Protein AF-A0A349VIV3-F1 (afdb_monomer_lite)

Sequence (109 aa):
GWAPQRFEPFEGGFLSMQKTPHLAHNGCENCHGPAAAHAAVERGDVRASLTERDRLREELAMSIDTPESKQKVISNCLECHDLDNSPEFDFEDYWPSVDHTEEVTDKNE

Secondary structure (DSSP, 8-state):
-EETTTTEE--S----TTT-GGGTT--THHHH---HHHHHHHTTSS---HHHHHHHHHHH----SSHHHHHHHHHHHHTT-STTT-TT--HHHHHHHH-----------

Foldseek 3Di:
DADPVPRDADPDADDDCVPCVVRVVRDLCLQQNDLPVLVCCVVVVDDDDPVVNVVSVVSRDQDPPDVVSVVSSVVSVCVQCDCVRPVPDDCVVCVVVVDPPPPPPPPPD

Radius of gyration: 16.34 Å; chains: 1; bounding box: 40×40×36 Å

pLDDT: mean 78.3, std 17.03, range [33.5, 97.0]

Structure (mmCIF, N/CA/C/O backbone):
data_AF-A0A349VIV3-F1
#
_entry.id   AF-A0A349VIV3-F1
#
loop_
_atom_site.group_PDB
_atom_site.id
_atom_site.type_symbol
_atom_site.label_atom_id
_atom_site.label_alt_id
_atom_site.label_comp_id
_atom_site.label_asym_id
_atom_site.label_entity_id
_atom_site.label_seq_id
_atom_site.pdbx_PDB_ins_code
_atom_site.Cartn_x
_atom_site.Cartn_y
_atom_site.Cartn_z
_atom_site.occupancy
_atom_site.B_iso_or_equiv
_atom_site.auth_seq_id
_atom_site.auth_comp_id
_atom_site.auth_asym_id
_atom_site.auth_atom_id
_atom_site.pdbx_PDB_model_num
ATOM 1 N N . GLY A 1 1 ? 3.498 -10.503 -15.573 1.00 52.00 1 GLY A N 1
ATOM 2 C CA . GLY A 1 1 ? 4.118 -11.656 -14.878 1.00 52.00 1 GLY A CA 1
ATOM 3 C C . GLY A 1 1 ? 4.093 -12.894 -15.753 1.00 52.00 1 GLY A C 1
ATOM 4 O O . GLY A 1 1 ? 3.310 -12.915 -16.690 1.00 52.00 1 GLY A O 1
ATOM 5 N N . TRP A 1 2 ? 4.910 -13.912 -15.491 1.00 44.16 2 TRP A N 1
ATOM 6 C CA . TRP A 1 2 ? 5.003 -15.105 -16.347 1.00 44.16 2 TRP A CA 1
ATOM 7 C C . TRP A 1 2 ? 4.414 -16.351 -15.672 1.00 44.16 2 TRP A C 1
ATOM 9 O O . TRP A 1 2 ? 4.728 -16.652 -14.523 1.00 44.16 2 TRP A O 1
ATOM 19 N N . ALA A 1 3 ? 3.572 -17.104 -16.387 1.00 52.41 3 ALA A N 1
ATOM 20 C CA . ALA A 1 3 ? 3.130 -18.435 -15.967 1.00 52.41 3 ALA A CA 1
ATOM 21 C C . ALA A 1 3 ? 3.961 -19.522 -16.677 1.00 52.41 3 ALA A C 1
ATOM 23 O O . ALA A 1 3 ? 3.648 -19.855 -17.824 1.00 52.41 3 ALA A O 1
ATOM 24 N N . PRO A 1 4 ? 4.940 -20.170 -16.012 1.00 51.00 4 PRO A N 1
ATOM 25 C CA . PRO A 1 4 ? 5.834 -21.136 -16.658 1.00 51.00 4 PRO A CA 1
ATOM 26 C C . PRO A 1 4 ? 5.127 -22.304 -17.337 1.00 51.00 4 PRO A C 1
ATOM 28 O O . PRO A 1 4 ? 5.577 -22.832 -18.346 1.00 51.00 4 PRO A O 1
ATOM 31 N N . GLN A 1 5 ? 3.999 -22.719 -16.766 1.00 57.41 5 GLN A N 1
ATOM 32 C CA . GLN A 1 5 ? 3.226 -23.855 -17.259 1.00 57.41 5 GLN A CA 1
ATOM 33 C C . GLN A 1 5 ? 2.323 -23.493 -18.444 1.00 57.41 5 GLN A C 1
ATOM 35 O O . GLN A 1 5 ? 1.799 -24.388 -19.099 1.00 57.41 5 GLN A O 1
ATOM 40 N N . ARG A 1 6 ? 2.108 -22.195 -18.693 1.00 55.47 6 ARG A N 1
ATOM 41 C CA . ARG A 1 6 ? 1.178 -21.689 -19.711 1.00 55.47 6 ARG A CA 1
ATOM 42 C C . ARG A 1 6 ? 1.851 -20.836 -20.787 1.00 55.47 6 ARG A C 1
ATOM 44 O O . ARG A 1 6 ? 1.220 -20.596 -21.801 1.00 55.47 6 ARG A O 1
ATOM 51 N N . PHE A 1 7 ? 3.120 -20.451 -20.607 1.00 54.12 7 PHE A N 1
ATOM 52 C CA . PHE A 1 7 ? 3.895 -19.637 -21.557 1.00 54.12 7 PHE A CA 1
ATOM 53 C C . PHE A 1 7 ? 3.210 -18.311 -21.943 1.00 54.12 7 PHE A C 1
ATOM 55 O O . PHE A 1 7 ? 3.369 -17.829 -23.060 1.00 54.12 7 PHE A O 1
ATOM 62 N N . GLU A 1 8 ? 2.474 -17.701 -21.012 1.00 50.09 8 GLU A N 1
ATOM 63 C CA . GLU A 1 8 ? 1.735 -16.456 -21.245 1.00 50.09 8 GLU A CA 1
ATOM 64 C C . GLU A 1 8 ? 2.225 -15.346 -20.296 1.00 50.09 8 GLU A C 1
ATOM 66 O O . GLU A 1 8 ? 2.364 -15.601 -19.090 1.00 50.09 8 GLU A O 1
ATOM 71 N N . PRO A 1 9 ? 2.488 -14.125 -20.808 1.00 52.31 9 PRO A N 1
ATOM 72 C CA . PRO A 1 9 ? 2.625 -12.935 -19.983 1.00 52.31 9 PRO A CA 1
ATOM 73 C C . PRO A 1 9 ? 1.245 -12.480 -19.482 1.00 52.31 9 PRO A C 1
ATOM 75 O O . PRO A 1 9 ? 0.305 -12.341 -20.258 1.00 52.31 9 PRO A O 1
ATOM 78 N N . PHE A 1 10 ? 1.109 -12.228 -18.182 1.00 53.81 10 PHE A N 1
ATOM 79 C CA . PHE A 1 10 ? -0.083 -11.613 -17.602 1.00 53.81 10 PHE A CA 1
ATOM 80 C C . PHE A 1 10 ? -0.160 -10.140 -18.017 1.00 53.81 10 PHE A C 1
ATOM 82 O O . PHE A 1 10 ? 0.726 -9.365 -17.659 1.00 53.81 10 PHE A O 1
ATOM 89 N N . GLU A 1 11 ? -1.231 -9.767 -18.719 1.00 54.34 11 GLU A N 1
ATOM 90 C CA . GLU A 1 11 ? -1.519 -8.388 -19.149 1.00 54.34 11 GLU A CA 1
ATOM 91 C C . GLU A 1 11 ? -2.061 -7.489 -18.009 1.00 54.34 11 GLU A C 1
ATOM 93 O O . GLU A 1 11 ? -2.271 -6.299 -18.219 1.00 54.34 11 GLU A O 1
ATOM 98 N N . GLY A 1 12 ? -2.285 -8.021 -16.795 1.00 61.50 12 GLY A N 1
ATOM 99 C CA . GLY A 1 12 ? -2.793 -7.258 -15.642 1.00 61.50 12 GLY A CA 1
ATOM 100 C C . GLY A 1 12 ? -2.877 -8.053 -14.326 1.00 61.50 12 GLY A C 1
ATOM 101 O O . GLY A 1 12 ? -2.515 -9.230 -14.278 1.00 61.50 12 GLY A O 1
ATOM 102 N N . GLY A 1 13 ? -3.337 -7.398 -13.250 1.00 63.25 13 GLY A N 1
ATOM 103 C CA . GLY A 1 13 ? -3.468 -7.962 -11.894 1.00 63.25 13 GLY A CA 1
ATOM 104 C C . GLY A 1 13 ? -4.804 -8.669 -11.607 1.00 63.25 13 GLY A C 1
ATOM 105 O O . GLY A 1 13 ? -5.656 -8.813 -12.485 1.00 63.25 13 GLY A O 1
ATOM 106 N N . PHE A 1 14 ? -5.002 -9.130 -10.365 1.00 66.88 14 PHE A N 1
ATOM 107 C CA . PHE A 1 14 ? -6.275 -9.724 -9.940 1.00 66.88 14 PHE A CA 1
ATOM 108 C C . PHE A 1 14 ? -7.371 -8.656 -9.856 1.00 66.88 14 PHE A C 1
ATOM 110 O O . PHE A 1 14 ? -7.257 -7.696 -9.105 1.00 66.88 14 PHE A O 1
ATOM 117 N N . LEU A 1 15 ? -8.452 -8.846 -10.610 1.00 58.72 15 LEU A N 1
ATOM 118 C CA . LEU A 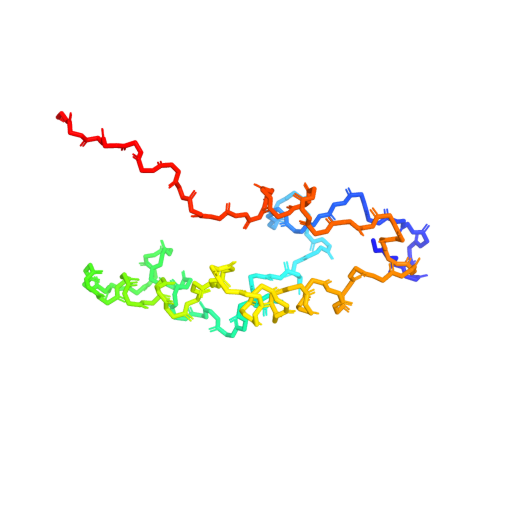1 15 ? -9.619 -7.964 -10.604 1.00 58.72 15 LEU A CA 1
ATOM 119 C C . LEU A 1 15 ? -10.773 -8.560 -9.795 1.00 58.72 15 LEU A C 1
ATOM 121 O O . LEU A 1 15 ? -11.405 -7.885 -8.991 1.00 58.72 15 LEU A O 1
ATOM 125 N N . SER A 1 16 ? -11.102 -9.827 -10.053 1.00 63.00 16 SER A N 1
ATOM 126 C CA . SER A 1 16 ? -12.105 -10.577 -9.296 1.00 63.00 16 SER A CA 1
ATOM 127 C C . SER A 1 16 ? -12.005 -12.068 -9.600 1.00 63.00 16 SER A C 1
ATOM 129 O O . SER A 1 16 ? -11.443 -12.475 -10.621 1.00 63.00 16 SER A O 1
ATOM 131 N N . MET A 1 17 ? -12.652 -12.894 -8.774 1.00 65.81 17 MET A N 1
ATOM 132 C CA . MET A 1 17 ? -12.783 -14.331 -9.043 1.00 65.81 17 MET A CA 1
ATOM 133 C C . MET A 1 17 ? -13.510 -14.637 -10.362 1.00 65.81 17 MET A C 1
ATOM 135 O O . MET A 1 17 ? -13.285 -15.699 -10.933 1.00 65.81 17 MET A O 1
ATOM 139 N N . GLN A 1 18 ? -14.361 -13.734 -10.870 1.00 64.38 18 GLN A N 1
ATOM 140 C CA . GLN A 1 18 ? -15.017 -13.927 -12.170 1.00 64.38 18 GLN A CA 1
ATOM 141 C C . GLN A 1 18 ? -14.133 -13.516 -13.352 1.00 64.38 18 GLN A C 1
ATOM 143 O O . GLN A 1 18 ? -14.195 -14.155 -14.397 1.00 64.38 18 GLN A O 1
ATOM 148 N N . LYS A 1 19 ? -13.339 -12.446 -13.214 1.00 60.81 19 LYS A N 1
ATOM 149 C CA . LYS A 1 19 ? -12.564 -11.873 -14.328 1.00 60.81 19 LYS A CA 1
ATOM 150 C C . LYS A 1 19 ? -11.171 -12.482 -14.460 1.00 60.81 19 LYS A C 1
ATOM 152 O O . LYS A 1 19 ? -10.709 -12.725 -15.568 1.00 60.81 19 LYS A O 1
ATOM 157 N N . THR A 1 20 ? -10.512 -12.758 -13.341 1.00 64.75 20 THR A N 1
ATOM 158 C CA . THR A 1 20 ? -9.116 -13.215 -13.298 1.00 64.75 20 THR A CA 1
ATOM 159 C C . THR A 1 20 ? -8.954 -14.383 -12.315 1.00 64.75 20 THR A C 1
ATOM 161 O O . THR A 1 20 ? -8.148 -14.296 -11.388 1.00 64.75 20 THR A O 1
ATOM 164 N N . PRO A 1 21 ? -9.693 -15.502 -12.480 1.00 71.62 21 PRO A N 1
ATOM 165 C CA . PRO A 1 21 ? -9.671 -16.622 -11.528 1.00 71.62 21 PRO A CA 1
ATOM 166 C C . PRO A 1 21 ? -8.286 -17.266 -11.384 1.00 71.62 21 PRO A C 1
ATOM 168 O O . PRO A 1 21 ? -7.959 -17.838 -10.352 1.00 71.62 21 PRO A O 1
ATOM 171 N N . HIS A 1 22 ? -7.443 -17.165 -12.412 1.00 67.00 22 HIS A N 1
ATOM 172 C CA . HIS A 1 22 ? -6.077 -17.680 -12.380 1.00 67.00 22 HIS A CA 1
ATOM 173 C C . HIS A 1 22 ? -5.119 -16.828 -11.533 1.00 67.00 22 HIS A C 1
ATOM 175 O O . HIS A 1 22 ? -4.040 -17.310 -11.202 1.00 67.00 22 HIS A O 1
ATOM 181 N N . LEU A 1 23 ? -5.519 -15.603 -11.178 1.00 68.50 23 LEU A N 1
ATOM 182 C CA . LEU A 1 23 ? -4.816 -14.708 -10.259 1.00 68.50 23 LEU A CA 1
ATOM 183 C C . LEU A 1 23 ? -5.491 -14.688 -8.881 1.00 68.50 23 LEU A C 1
ATOM 185 O O . LEU A 1 23 ? -5.228 -13.788 -8.103 1.00 68.50 23 LEU A O 1
ATOM 189 N N . ALA A 1 24 ? -6.352 -15.662 -8.559 1.00 64.62 24 ALA A N 1
ATOM 190 C CA . ALA A 1 24 ? -7.065 -15.736 -7.276 1.00 64.62 24 ALA A CA 1
ATOM 191 C C . ALA A 1 24 ? -6.155 -15.724 -6.037 1.00 64.62 24 ALA A C 1
ATOM 193 O O . ALA A 1 24 ? -6.619 -15.427 -4.944 1.00 64.62 24 ALA A O 1
ATOM 194 N N . HIS A 1 25 ? -4.877 -16.060 -6.211 1.00 66.88 25 HIS A N 1
ATOM 195 C CA . HIS A 1 25 ? -3.864 -16.029 -5.156 1.00 66.88 25 HIS A CA 1
ATOM 196 C C . HIS A 1 25 ? -3.098 -14.698 -5.100 1.00 66.88 25 HIS A C 1
ATOM 198 O O . HIS A 1 25 ? -2.178 -14.573 -4.304 1.00 66.88 25 HIS A O 1
ATOM 204 N N . ASN A 1 26 ? -3.444 -13.729 -5.953 1.00 71.69 26 ASN A N 1
ATOM 205 C CA . ASN A 1 26 ? -2.895 -12.380 -5.928 1.00 71.69 26 ASN A CA 1
ATOM 206 C C . ASN A 1 26 ? -3.903 -11.436 -5.273 1.00 71.69 26 ASN A C 1
ATOM 208 O O . ASN A 1 26 ? -4.567 -10.657 -5.953 1.00 71.69 26 ASN A O 1
ATO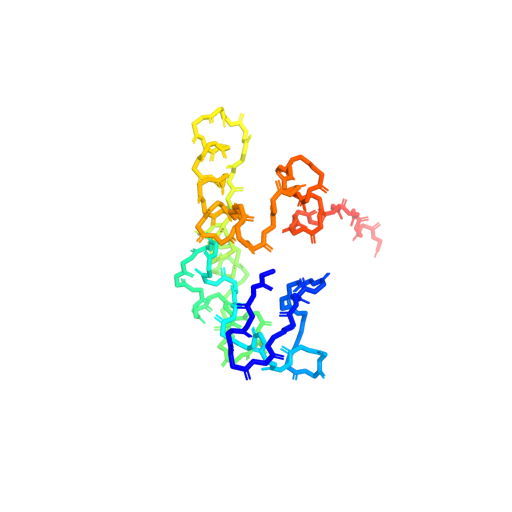M 212 N N . GLY A 1 27 ? -4.079 -11.582 -3.961 1.00 73.50 27 GLY A N 1
ATOM 213 C CA . GLY A 1 27 ? -5.031 -10.797 -3.183 1.00 73.50 27 GLY A CA 1
ATOM 214 C C . GLY A 1 27 ? -4.436 -9.515 -2.598 1.00 73.50 27 GLY A C 1
ATOM 215 O O . GLY A 1 27 ? -3.258 -9.202 -2.781 1.00 73.50 27 GLY A O 1
ATOM 216 N N . CYS A 1 28 ? -5.265 -8.774 -1.858 1.00 77.88 28 CYS A N 1
ATOM 217 C CA . CYS A 1 28 ? -4.879 -7.556 -1.134 1.00 77.88 28 CYS A CA 1
ATOM 218 C C . CYS A 1 28 ? -3.657 -7.786 -0.223 1.00 77.88 28 CYS A C 1
ATOM 220 O O . CYS A 1 28 ? -2.840 -6.889 -0.009 1.00 77.88 28 CYS A O 1
ATOM 222 N N . GLU A 1 29 ? -3.523 -9.005 0.296 1.00 82.31 29 GLU A N 1
ATOM 223 C CA . GLU A 1 29 ? -2.456 -9.432 1.190 1.00 82.31 29 GLU A CA 1
ATOM 224 C C . GLU A 1 29 ? -1.059 -9.389 0.574 1.00 82.31 29 GLU A C 1
ATOM 226 O O . GLU A 1 29 ? -0.094 -9.262 1.325 1.00 82.31 29 GLU A O 1
ATOM 231 N N . ASN A 1 30 ? -0.945 -9.415 -0.757 1.00 80.44 30 ASN A N 1
ATOM 232 C CA . ASN A 1 30 ? 0.345 -9.299 -1.436 1.00 80.44 30 ASN A CA 1
ATOM 233 C C . ASN A 1 30 ? 1.015 -7.943 -1.178 1.00 80.44 30 ASN A C 1
ATOM 235 O O . ASN A 1 30 ? 2.235 -7.859 -1.199 1.00 80.44 30 ASN A O 1
ATOM 239 N N . CYS A 1 31 ? 0.230 -6.895 -0.907 1.00 82.69 31 CYS A N 1
ATOM 240 C CA . CYS A 1 31 ? 0.755 -5.558 -0.624 1.00 82.69 31 CYS A CA 1
ATOM 241 C C . CYS A 1 31 ? 0.529 -5.129 0.832 1.00 82.69 31 CYS A C 1
ATOM 243 O O . CYS A 1 31 ? 1.369 -4.440 1.405 1.00 82.69 31 CYS A O 1
ATOM 245 N N . HIS A 1 32 ? -0.596 -5.526 1.436 1.00 84.69 32 HIS A N 1
ATOM 246 C CA . HIS A 1 32 ? -1.028 -5.042 2.753 1.00 84.69 32 HIS A CA 1
ATOM 247 C C . HIS A 1 32 ? -0.812 -6.051 3.895 1.00 84.69 32 HIS A C 1
ATOM 249 O O . HIS A 1 32 ? -1.008 -5.713 5.062 1.00 84.69 32 HIS A O 1
ATOM 255 N N . GLY A 1 33 ? -0.412 -7.292 3.593 1.00 81.75 33 GLY A N 1
ATOM 256 C CA . GLY A 1 33 ? -0.352 -8.367 4.581 1.00 81.75 33 GLY A CA 1
ATOM 257 C C . GLY A 1 33 ? -1.744 -8.852 5.029 1.00 81.75 33 GLY A C 1
ATOM 258 O O . GLY A 1 33 ? -2.736 -8.660 4.324 1.00 81.75 33 GLY A O 1
ATOM 259 N N . PRO A 1 34 ? -1.859 -9.539 6.180 1.00 85.25 34 PRO A N 1
ATOM 260 C CA . PRO A 1 34 ? -3.112 -10.168 6.595 1.00 85.25 34 PRO A CA 1
ATOM 261 C C . PRO A 1 34 ? -4.282 -9.179 6.743 1.00 85.25 34 PRO A C 1
ATOM 263 O O . PRO A 1 34 ? -4.331 -8.393 7.681 1.00 85.25 34 PRO A O 1
ATOM 266 N N . ALA A 1 35 ? -5.281 -9.295 5.864 1.00 87.00 35 ALA A N 1
ATOM 267 C CA . ALA A 1 35 ? -6.453 -8.411 5.812 1.00 87.00 35 ALA A CA 1
ATOM 268 C C . ALA A 1 35 ? -7.786 -9.126 6.124 1.00 87.00 35 ALA A C 1
ATOM 270 O O . ALA A 1 35 ? -8.866 -8.608 5.842 1.00 87.00 35 ALA A O 1
ATOM 271 N N . ALA A 1 36 ? -7.745 -10.337 6.693 1.00 88.81 36 ALA A N 1
ATOM 272 C CA . ALA A 1 36 ? -8.929 -11.192 6.841 1.00 88.81 36 ALA A CA 1
ATOM 273 C C . ALA A 1 36 ? -10.055 -10.550 7.676 1.00 88.81 36 ALA A C 1
ATOM 275 O O . ALA A 1 36 ? -11.226 -10.663 7.312 1.00 88.81 36 ALA A O 1
ATOM 276 N N . ALA A 1 37 ? -9.707 -9.861 8.769 1.00 90.88 37 ALA A N 1
ATOM 277 C CA . ALA A 1 37 ? -10.675 -9.178 9.629 1.00 90.88 37 ALA A CA 1
ATOM 278 C C . ALA A 1 37 ? -11.332 -7.992 8.911 1.00 90.88 37 ALA A C 1
ATOM 280 O O . ALA A 1 37 ? -12.558 -7.907 8.870 1.00 90.88 37 ALA A O 1
ATOM 281 N N . HIS A 1 38 ? -10.524 -7.138 8.278 1.00 89.69 38 HIS A N 1
ATOM 282 C CA . HIS A 1 38 ? -11.002 -6.052 7.425 1.00 89.69 38 HIS A CA 1
ATOM 283 C C . HIS A 1 38 ? -11.973 -6.574 6.354 1.00 89.69 38 HIS A C 1
ATOM 285 O O . HIS A 1 38 ? -13.122 -6.144 6.288 1.00 89.69 38 HIS A O 1
ATOM 291 N N . ALA A 1 39 ? -11.555 -7.580 5.581 1.00 87.56 39 ALA A N 1
ATOM 292 C CA . ALA A 1 39 ? -12.355 -8.116 4.488 1.00 87.56 39 ALA A CA 1
ATOM 293 C C . ALA A 1 39 ? -13.679 -8.744 4.971 1.00 87.56 39 ALA A C 1
ATOM 295 O O . ALA A 1 39 ? -14.700 -8.621 4.298 1.00 87.56 39 ALA A O 1
ATOM 296 N N . ALA A 1 40 ? -13.689 -9.403 6.135 1.00 88.38 40 ALA A N 1
ATOM 297 C CA . ALA A 1 40 ? -14.911 -9.947 6.730 1.00 88.38 40 ALA A CA 1
ATOM 298 C C . ALA A 1 40 ? -15.897 -8.848 7.164 1.00 88.38 40 ALA A C 1
ATOM 300 O O . ALA A 1 40 ? -17.108 -9.012 7.003 1.00 88.38 40 ALA A O 1
ATOM 301 N N . VAL A 1 41 ? -15.392 -7.726 7.686 1.00 91.75 41 VAL A N 1
ATOM 302 C CA . VAL A 1 41 ? -16.225 -6.578 8.068 1.00 91.75 41 VAL A CA 1
ATOM 303 C C . VAL A 1 41 ? -16.793 -5.870 6.835 1.00 91.75 41 VAL A C 1
ATOM 305 O O . VAL A 1 41 ? -17.991 -5.598 6.807 1.00 91.75 41 VAL A O 1
ATOM 308 N N . GLU A 1 42 ? -15.994 -5.634 5.788 1.00 86.94 42 GLU A N 1
ATOM 309 C CA . GLU A 1 42 ? -16.466 -4.977 4.553 1.00 86.94 42 GLU A CA 1
ATOM 310 C C . GLU A 1 42 ? -17.509 -5.804 3.789 1.00 86.94 42 GLU A C 1
ATOM 312 O O . GLU A 1 42 ? -18.455 -5.254 3.228 1.00 86.94 42 GLU A O 1
ATOM 317 N N . ARG A 1 43 ? -17.394 -7.139 3.807 1.00 86.44 43 ARG A N 1
ATOM 318 C CA . ARG A 1 43 ? -18.408 -8.032 3.216 1.00 86.44 43 ARG A CA 1
ATOM 319 C C . ARG A 1 43 ? -19.683 -8.156 4.053 1.00 86.44 43 ARG A C 1
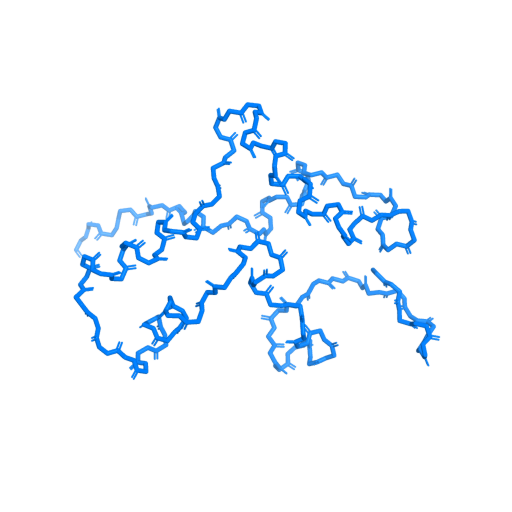ATOM 321 O O . ARG A 1 43 ? -20.668 -8.711 3.575 1.00 86.44 43 ARG A O 1
ATOM 328 N N . GLY A 1 44 ? -19.675 -7.659 5.291 1.00 89.94 44 GLY A N 1
ATOM 329 C CA . GLY A 1 44 ? -20.785 -7.810 6.230 1.00 89.94 44 GLY A CA 1
ATOM 330 C C . GLY A 1 44 ? -20.899 -9.205 6.852 1.00 89.94 44 GLY A C 1
ATOM 331 O O . GLY A 1 44 ? -21.908 -9.492 7.497 1.00 89.94 44 GLY A O 1
ATOM 332 N N . ASP A 1 45 ? -19.877 -10.056 6.707 1.00 92.38 45 ASP A N 1
ATOM 333 C CA . ASP A 1 45 ? -19.817 -11.382 7.339 1.00 92.38 45 ASP A CA 1
ATOM 334 C C . ASP A 1 45 ? -19.746 -11.255 8.872 1.00 92.38 45 ASP A C 1
ATOM 336 O O . ASP A 1 45 ? -20.249 -12.101 9.613 1.00 92.38 45 ASP A O 1
ATOM 340 N N . VAL A 1 46 ? -19.123 -10.172 9.352 1.00 94.81 46 VAL A N 1
ATOM 341 C CA . VAL A 1 46 ? -19.001 -9.820 10.769 1.00 94.81 46 VAL A CA 1
ATOM 342 C C . VAL A 1 46 ? -19.531 -8.407 10.987 1.00 94.81 46 VAL A C 1
ATOM 344 O O . VAL A 1 46 ? -19.089 -7.451 10.354 1.00 94.81 46 VAL A O 1
ATOM 347 N N . ARG A 1 47 ? -20.464 -8.253 11.932 1.00 94.31 47 ARG A N 1
ATOM 348 C CA . ARG A 1 47 ? -20.969 -6.936 12.330 1.00 94.31 47 ARG A CA 1
ATOM 349 C C . ARG A 1 47 ? -19.949 -6.235 13.230 1.00 94.31 47 ARG A C 1
ATOM 351 O O . ARG A 1 47 ? -19.710 -6.685 14.346 1.00 94.31 47 ARG A O 1
ATOM 358 N N . ALA A 1 48 ? -19.433 -5.100 12.774 1.00 94.75 48 ALA A N 1
ATOM 359 C CA . ALA A 1 48 ? -18.564 -4.210 13.541 1.00 94.75 48 ALA A CA 1
ATOM 360 C C . ALA A 1 48 ? -19.208 -2.822 13.711 1.00 94.75 48 ALA A C 1
ATOM 362 O O . ALA A 1 48 ? -20.157 -2.471 13.004 1.00 94.75 48 ALA A O 1
ATOM 363 N N . SER A 1 49 ? -18.721 -2.034 14.672 1.00 96.75 49 SER A N 1
ATOM 364 C CA . SER A 1 49 ? -19.058 -0.607 14.739 1.00 96.75 49 SER A CA 1
ATOM 365 C C . SER A 1 49 ? -18.381 0.146 13.589 1.00 96.75 49 SER A C 1
ATOM 367 O O . SER A 1 49 ? -17.414 -0.348 13.010 1.00 96.75 49 SER A O 1
ATOM 369 N N . LEU A 1 50 ? -18.858 1.357 13.278 1.00 93.81 50 LEU A N 1
ATOM 370 C CA . LEU A 1 50 ? -18.190 2.221 12.295 1.00 93.81 50 LEU A CA 1
ATOM 371 C C . LEU A 1 50 ? -16.732 2.476 12.698 1.00 93.81 50 LEU A C 1
ATOM 373 O O . LEU A 1 50 ? -15.840 2.273 11.891 1.00 93.81 50 LEU A O 1
ATOM 377 N N . THR A 1 51 ? -16.490 2.781 13.975 1.00 96.25 51 THR A N 1
ATOM 378 C CA . THR A 1 51 ? -15.140 2.985 14.517 1.00 96.25 51 THR A CA 1
ATOM 379 C C . THR A 1 51 ? -14.232 1.773 14.324 1.00 96.25 51 THR A C 1
ATOM 381 O O . THR A 1 51 ? -13.077 1.937 13.958 1.00 96.25 51 THR A O 1
ATOM 384 N N . GLU A 1 52 ? -14.733 0.557 14.552 1.00 94.38 52 GLU A N 1
ATOM 385 C CA . GLU A 1 52 ? -13.919 -0.648 14.367 1.00 94.38 52 GLU A CA 1
ATOM 386 C C . GLU A 1 52 ? -13.649 -0.925 12.886 1.00 94.38 52 GLU A C 1
ATOM 388 O O . GLU A 1 52 ? -12.538 -1.300 12.522 1.00 94.38 52 GLU A O 1
ATOM 393 N N . ARG A 1 53 ? -14.638 -0.697 12.016 1.00 92.81 53 ARG A N 1
ATOM 394 C CA . ARG A 1 53 ? -14.437 -0.792 10.567 1.00 92.81 53 ARG A CA 1
ATOM 395 C C . ARG A 1 53 ? -13.376 0.201 10.091 1.00 92.81 53 ARG A C 1
ATOM 397 O O . ARG A 1 53 ? -12.495 -0.178 9.328 1.00 92.81 53 ARG A O 1
ATOM 404 N N . ASP A 1 54 ? -13.453 1.448 10.543 1.00 92.62 54 ASP A N 1
ATOM 405 C CA . ASP A 1 54 ? -12.527 2.500 10.126 1.00 92.62 54 ASP A CA 1
ATOM 406 C C . ASP A 1 54 ? -11.108 2.215 10.655 1.00 92.62 54 ASP A C 1
ATOM 408 O O . ASP A 1 54 ? -10.150 2.291 9.892 1.00 92.62 54 ASP A O 1
ATOM 412 N N . ARG A 1 55 ? -10.975 1.712 11.891 1.00 94.56 55 ARG A N 1
ATOM 413 C CA . ARG A 1 55 ? -9.701 1.217 12.440 1.00 94.56 55 ARG A CA 1
ATOM 414 C C . ARG A 1 55 ? -9.081 0.112 11.577 1.00 94.56 55 ARG A C 1
ATOM 416 O O . ARG A 1 55 ? -7.895 0.160 11.274 1.00 94.56 55 ARG A O 1
ATOM 423 N N . LEU A 1 56 ? -9.875 -0.877 11.158 1.00 92.88 56 LEU A N 1
ATOM 424 C CA . LEU A 1 56 ? -9.407 -1.973 10.298 1.00 92.88 56 LEU A CA 1
ATOM 425 C C . LEU A 1 56 ? -8.988 -1.493 8.898 1.00 92.88 56 LEU A C 1
ATOM 427 O O . LEU A 1 56 ? -8.144 -2.126 8.269 1.00 92.88 56 LEU A O 1
ATOM 431 N N . ARG A 1 57 ? -9.577 -0.400 8.390 1.00 90.81 57 ARG A N 1
ATOM 432 C CA . ARG A 1 57 ? -9.133 0.253 7.144 1.00 90.81 57 ARG A CA 1
ATOM 433 C C . ARG A 1 57 ? -7.797 0.962 7.344 1.00 90.81 57 ARG A C 1
ATOM 435 O O . ARG A 1 57 ? -6.893 0.780 6.536 1.00 90.81 57 ARG A O 1
ATOM 442 N N . GLU A 1 58 ? -7.661 1.723 8.428 1.00 90.62 58 GLU A N 1
ATOM 443 C CA . GLU A 1 58 ? -6.425 2.435 8.776 1.00 90.62 58 GLU A CA 1
ATOM 444 C C . GLU A 1 58 ? -5.239 1.482 8.973 1.00 90.62 58 GLU A C 1
ATOM 446 O O . GLU A 1 58 ? -4.138 1.785 8.526 1.00 90.62 58 GLU A O 1
ATOM 451 N N . GLU A 1 59 ? -5.452 0.305 9.569 1.00 90.88 59 GLU A N 1
ATOM 452 C CA . GLU A 1 59 ? -4.397 -0.705 9.749 1.00 90.88 59 GLU A CA 1
ATOM 453 C C . GLU A 1 59 ? -3.799 -1.218 8.434 1.00 90.88 59 GLU A C 1
ATOM 455 O O . GLU A 1 59 ? -2.639 -1.631 8.409 1.00 90.88 59 GLU A O 1
ATOM 460 N N . LEU A 1 60 ? -4.577 -1.199 7.351 1.00 88.56 60 LEU A N 1
ATOM 461 C CA . LEU A 1 60 ? -4.117 -1.605 6.026 1.00 88.56 60 LEU A CA 1
ATOM 462 C C . LEU A 1 60 ? -3.649 -0.415 5.184 1.00 88.56 60 LEU A C 1
ATOM 464 O O . LEU A 1 60 ? -3.049 -0.628 4.135 1.00 88.56 60 LEU A O 1
ATOM 468 N N . ALA A 1 61 ? -3.888 0.827 5.604 1.00 88.50 61 ALA A N 1
ATOM 469 C CA . ALA A 1 61 ? -3.508 1.996 4.824 1.00 88.50 61 ALA A CA 1
ATOM 470 C C . ALA A 1 61 ? -1.979 2.082 4.674 1.00 88.50 61 ALA A C 1
ATOM 472 O O . ALA A 1 61 ? -1.226 2.102 5.649 1.00 88.50 61 ALA A O 1
ATOM 473 N N . MET A 1 62 ? -1.512 2.156 3.428 1.00 87.25 62 MET A N 1
ATOM 474 C CA . MET A 1 62 ? -0.105 2.378 3.113 1.00 87.25 62 MET A CA 1
ATOM 475 C C . MET A 1 62 ? 0.112 3.852 2.786 1.00 87.25 62 MET A C 1
ATOM 477 O O . MET A 1 62 ? -0.329 4.329 1.744 1.00 87.25 62 MET A O 1
ATOM 481 N N . SER A 1 63 ? 0.792 4.570 3.679 1.00 87.56 63 SER A N 1
ATOM 482 C CA . SER A 1 63 ? 1.183 5.954 3.416 1.00 87.56 63 SER A CA 1
ATOM 483 C C . SER A 1 63 ? 2.364 6.023 2.447 1.00 87.56 63 SER A C 1
ATOM 485 O O . SER A 1 63 ? 3.269 5.188 2.505 1.00 87.56 63 SER A O 1
ATOM 487 N N . ILE A 1 64 ? 2.365 7.048 1.596 1.00 92.00 64 ILE A N 1
ATOM 488 C CA . ILE A 1 64 ? 3.484 7.426 0.718 1.00 92.00 64 ILE A CA 1
ATOM 489 C C . ILE A 1 64 ? 3.899 8.894 0.926 1.00 92.00 64 ILE A C 1
ATOM 491 O O . ILE A 1 64 ? 4.549 9.496 0.073 1.00 92.00 64 ILE A O 1
ATOM 495 N N . ASP A 1 65 ? 3.488 9.484 2.050 1.00 93.81 65 ASP A N 1
ATOM 496 C CA . ASP A 1 65 ? 3.705 10.891 2.409 1.00 93.81 65 ASP A CA 1
ATOM 497 C C . ASP A 1 65 ? 5.165 11.226 2.746 1.00 93.81 65 ASP A C 1
ATOM 499 O O . ASP A 1 65 ? 5.575 12.387 2.679 1.00 93.81 65 ASP A O 1
ATOM 503 N N . THR A 1 66 ? 5.964 10.212 3.073 1.00 96.19 66 THR A N 1
ATOM 504 C CA . THR A 1 66 ? 7.401 10.335 3.329 1.00 96.19 66 THR A CA 1
ATOM 505 C C . THR A 1 66 ? 8.214 9.490 2.350 1.00 96.19 66 THR A C 1
ATOM 507 O O . THR A 1 66 ? 7.737 8.451 1.885 1.00 96.19 66 THR A O 1
ATOM 510 N N . PRO A 1 67 ? 9.472 9.868 2.049 1.00 97.00 67 PRO A N 1
ATOM 511 C CA . PRO A 1 67 ? 10.351 9.045 1.220 1.00 97.00 67 PRO A CA 1
ATOM 512 C C . PRO A 1 67 ? 10.511 7.615 1.752 1.00 97.00 67 PRO A C 1
ATOM 514 O O . PRO A 1 67 ? 10.534 6.662 0.976 1.00 97.00 67 PRO A O 1
ATOM 517 N N . GLU A 1 68 ? 10.583 7.445 3.074 1.00 95.94 68 GLU A N 1
ATOM 518 C CA . GLU A 1 68 ? 10.759 6.140 3.709 1.00 95.94 68 GLU A CA 1
ATOM 519 C C . GLU A 1 68 ? 9.515 5.256 3.571 1.00 95.94 68 GLU A C 1
ATOM 521 O O . GLU A 1 68 ? 9.630 4.066 3.269 1.00 95.94 68 GLU A O 1
ATOM 526 N N . SER A 1 69 ? 8.324 5.826 3.783 1.00 94.00 69 SER A N 1
ATOM 527 C CA . SER A 1 69 ? 7.063 5.093 3.636 1.00 94.00 69 SER A CA 1
ATOM 528 C C . SER A 1 69 ? 6.817 4.728 2.173 1.00 94.00 69 SER A C 1
ATOM 530 O O . SER A 1 69 ? 6.591 3.555 1.874 1.00 94.00 69 SER A O 1
ATOM 532 N N . LYS A 1 70 ? 7.028 5.674 1.250 1.00 95.38 70 LYS A N 1
ATOM 533 C CA . LYS A 1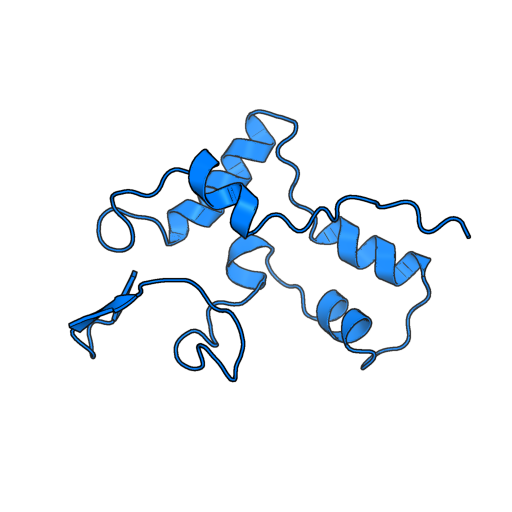 70 ? 6.966 5.438 -0.195 1.00 95.38 70 LYS A CA 1
ATOM 534 C C . LYS A 1 70 ? 7.910 4.324 -0.641 1.00 95.38 70 LYS A C 1
ATOM 536 O O . LYS A 1 70 ? 7.487 3.414 -1.347 1.00 95.38 70 LYS A O 1
ATOM 541 N N . GLN A 1 71 ? 9.163 4.330 -0.182 1.00 95.25 71 GLN A N 1
ATOM 542 C CA . GLN A 1 71 ? 10.121 3.276 -0.520 1.00 95.25 71 GLN A CA 1
ATOM 543 C C . GLN A 1 71 ? 9.669 1.896 -0.028 1.00 95.25 71 GLN A C 1
ATOM 545 O O . GLN A 1 71 ? 9.879 0.903 -0.722 1.00 95.25 71 GLN A O 1
ATOM 550 N N . LYS A 1 72 ? 9.040 1.813 1.149 1.00 92.88 72 LYS A N 1
ATOM 551 C CA . LYS A 1 72 ? 8.489 0.553 1.659 1.00 92.88 72 LYS A CA 1
ATOM 552 C C . LYS A 1 72 ? 7.358 0.032 0.769 1.00 92.88 72 LYS A C 1
ATOM 554 O O . LYS A 1 72 ? 7.332 -1.159 0.481 1.00 92.88 72 LYS A O 1
ATOM 559 N N . VAL A 1 73 ? 6.468 0.912 0.309 1.00 92.50 73 VAL A N 1
ATOM 560 C CA . VAL A 1 73 ? 5.390 0.542 -0.621 1.00 92.50 73 VAL A CA 1
ATOM 561 C C . VAL A 1 73 ? 5.959 0.077 -1.961 1.00 92.50 73 VAL A C 1
ATOM 563 O O . VAL A 1 73 ? 5.576 -0.986 -2.441 1.00 92.50 73 VAL A O 1
ATOM 566 N N . ILE A 1 74 ? 6.929 0.811 -2.518 1.00 93.69 74 ILE A N 1
ATOM 567 C CA . ILE A 1 74 ? 7.630 0.421 -3.751 1.00 93.69 74 ILE A CA 1
ATOM 568 C C . ILE A 1 74 ? 8.229 -0.981 -3.610 1.00 93.69 74 ILE A C 1
ATOM 570 O O . ILE A 1 74 ? 8.076 -1.801 -4.511 1.00 93.69 74 ILE A O 1
ATOM 574 N N . SER A 1 75 ? 8.874 -1.286 -2.480 1.00 91.88 75 SER A N 1
ATOM 575 C CA . SER A 1 75 ? 9.459 -2.610 -2.247 1.00 91.88 75 SER A CA 1
ATOM 576 C C . SER A 1 75 ? 8.427 -3.735 -2.338 1.00 91.88 75 SER A C 1
ATOM 578 O O . SER A 1 75 ? 8.739 -4.754 -2.943 1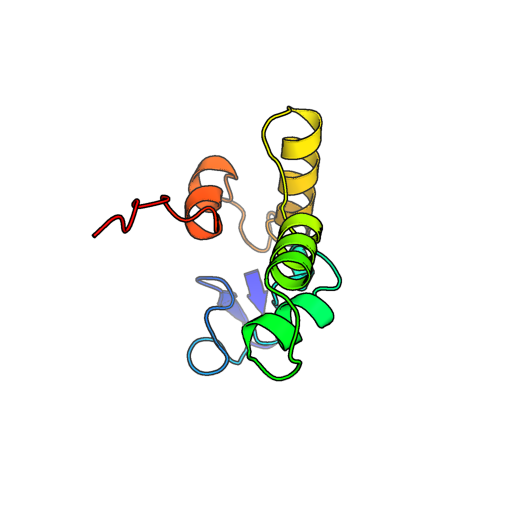.00 91.88 75 SER A O 1
ATOM 580 N N . ASN A 1 76 ? 7.205 -3.540 -1.826 1.00 88.88 76 ASN A N 1
ATOM 581 C CA . ASN A 1 76 ? 6.130 -4.532 -1.950 1.00 88.88 76 ASN A CA 1
ATOM 582 C C . ASN A 1 76 ? 5.744 -4.758 -3.423 1.00 88.88 76 ASN A C 1
ATOM 584 O O . ASN A 1 76 ? 5.538 -5.892 -3.845 1.00 88.88 76 ASN A O 1
ATOM 588 N N . CYS A 1 77 ? 5.687 -3.696 -4.237 1.00 88.00 77 CYS A N 1
ATOM 589 C CA . CYS A 1 77 ? 5.420 -3.819 -5.674 1.00 88.00 77 CYS A CA 1
ATOM 590 C C . CYS A 1 77 ? 6.533 -4.604 -6.388 1.00 88.00 77 CYS A C 1
ATOM 592 O O . CYS A 1 77 ? 6.260 -5.477 -7.214 1.00 88.00 77 CYS A O 1
ATOM 594 N N . LEU A 1 78 ? 7.790 -4.317 -6.046 1.00 89.38 78 LEU A N 1
ATOM 595 C CA . LEU A 1 78 ? 8.969 -4.934 -6.655 1.00 89.38 78 LEU A CA 1
ATOM 596 C C . LEU A 1 78 ? 9.185 -6.402 -6.249 1.00 89.38 78 LEU A C 1
ATOM 598 O O . LEU A 1 78 ? 10.023 -7.066 -6.852 1.00 89.38 78 LEU A O 1
ATOM 602 N N . GLU A 1 79 ? 8.425 -6.946 -5.290 1.00 85.69 79 GLU A N 1
ATOM 603 C CA . GLU A 1 79 ? 8.424 -8.394 -5.020 1.00 85.69 79 GLU A CA 1
ATOM 604 C C . GLU A 1 79 ? 7.904 -9.209 -6.215 1.00 85.69 79 GLU A C 1
ATOM 606 O O . GLU A 1 79 ? 8.220 -10.390 -6.345 1.00 85.69 79 GLU A O 1
ATOM 611 N N . CYS A 1 80 ? 7.101 -8.584 -7.084 1.00 83.75 80 CYS A N 1
ATOM 612 C CA . CYS A 1 80 ? 6.535 -9.205 -8.282 1.00 83.75 80 CYS A CA 1
ATOM 613 C C . CYS A 1 80 ? 6.827 -8.420 -9.566 1.00 83.75 80 CYS A C 1
ATOM 615 O O . CYS A 1 80 ? 6.890 -9.018 -10.639 1.00 83.75 80 CYS A O 1
ATOM 617 N N . HIS A 1 81 ? 6.971 -7.095 -9.499 1.00 86.50 81 HIS A N 1
ATOM 618 C CA . HIS A 1 81 ? 7.343 -6.270 -10.646 1.00 86.50 81 HIS A CA 1
ATOM 619 C C . HIS A 1 81 ? 8.864 -6.234 -10.803 1.00 86.50 81 HIS A C 1
ATOM 621 O O . HIS A 1 81 ? 9.543 -5.306 -10.372 1.00 86.50 81 HIS A O 1
ATOM 627 N N . ASP A 1 82 ? 9.384 -7.286 -11.422 1.00 84.75 82 ASP A N 1
ATOM 628 C CA . ASP A 1 82 ? 10.794 -7.455 -11.756 1.00 84.75 82 ASP A CA 1
ATOM 629 C C . ASP A 1 82 ? 11.003 -7.508 -13.283 1.00 84.75 82 ASP A C 1
ATOM 631 O O . ASP A 1 82 ? 10.067 -7.351 -14.072 1.00 84.75 82 ASP A O 1
ATOM 635 N N . LEU A 1 83 ? 12.246 -7.751 -13.709 1.00 83.50 83 LEU A N 1
ATOM 636 C CA . LEU A 1 83 ? 12.613 -7.836 -15.127 1.00 83.50 83 LEU A CA 1
ATOM 637 C C . LEU A 1 83 ? 11.915 -8.978 -15.881 1.00 83.50 83 LEU A C 1
ATOM 639 O O . LEU A 1 83 ? 11.701 -8.864 -17.086 1.00 83.50 83 LEU A O 1
ATOM 643 N N . ASP A 1 84 ? 11.560 -10.061 -15.194 1.00 81.06 84 ASP A N 1
ATOM 644 C CA . ASP A 1 84 ? 10.945 -11.235 -15.813 1.00 81.06 84 ASP A CA 1
ATOM 645 C C . ASP A 1 84 ? 9.421 -11.077 -15.915 1.00 81.06 84 ASP A C 1
ATOM 647 O O . ASP A 1 84 ? 8.772 -11.627 -16.809 1.00 81.06 84 ASP A O 1
ATOM 651 N N . ASN A 1 85 ? 8.829 -10.316 -14.996 1.00 73.56 85 ASN A N 1
ATOM 652 C CA . ASN A 1 8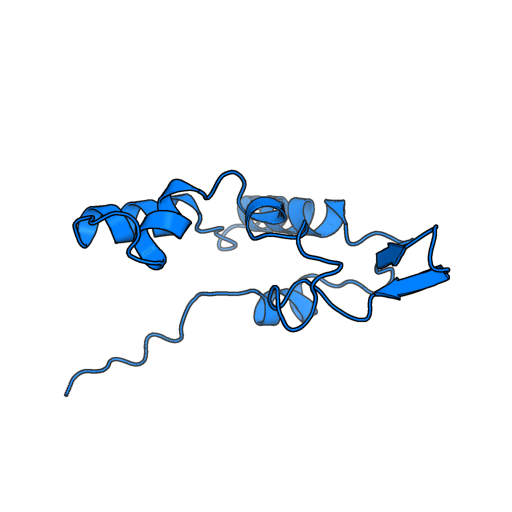5 ? 7.391 -10.214 -14.831 1.00 73.56 85 ASN A CA 1
ATOM 653 C C . ASN A 1 85 ? 6.801 -8.905 -15.353 1.00 73.56 85 ASN A C 1
ATOM 655 O O . ASN A 1 85 ? 5.661 -8.915 -15.827 1.00 73.56 85 ASN A O 1
ATOM 659 N N . SER A 1 86 ? 7.526 -7.796 -15.240 1.00 82.12 86 SER A N 1
ATOM 660 C CA . SER A 1 86 ? 7.076 -6.462 -15.635 1.00 82.12 86 SER A CA 1
ATOM 661 C C . SER A 1 86 ? 8.282 -5.521 -15.798 1.00 82.12 86 SER A C 1
ATOM 663 O O . SER A 1 86 ? 8.423 -4.583 -15.015 1.00 82.12 86 SER A O 1
ATOM 665 N N . PRO A 1 87 ? 9.150 -5.743 -16.803 1.00 85.81 87 PRO A N 1
ATOM 666 C CA . PRO A 1 87 ? 10.410 -5.004 -16.950 1.00 85.81 87 PRO A CA 1
ATOM 667 C C . PRO A 1 87 ? 10.230 -3.491 -17.127 1.00 85.81 87 PRO A C 1
ATOM 669 O O . PRO A 1 87 ? 11.117 -2.728 -16.763 1.00 85.81 87 PRO A O 1
ATOM 672 N N . GLU A 1 88 ? 9.076 -3.068 -17.645 1.00 88.75 88 GLU A N 1
ATOM 673 C CA . GLU A 1 88 ? 8.710 -1.661 -17.855 1.00 88.75 88 GLU A CA 1
ATOM 674 C C . GLU A 1 88 ? 7.886 -1.086 -16.684 1.00 88.75 88 GLU A C 1
ATOM 676 O O . GLU A 1 88 ? 7.144 -0.123 -16.860 1.00 88.75 88 GLU A O 1
ATOM 681 N N . PHE A 1 89 ? 7.919 -1.714 -15.503 1.00 89.00 89 PHE A N 1
ATOM 682 C CA . PHE A 1 89 ? 7.199 -1.203 -14.337 1.00 89.00 89 PHE A CA 1
ATOM 683 C C . PHE A 1 89 ? 7.797 0.122 -13.859 1.00 89.00 89 PHE A C 1
ATOM 685 O O . PHE A 1 89 ? 8.980 0.195 -13.529 1.00 89.00 89 PHE A O 1
ATOM 692 N N . ASP A 1 90 ? 6.936 1.127 -13.731 1.00 92.56 90 ASP A N 1
ATOM 693 C CA . ASP A 1 90 ? 7.212 2.374 -13.030 1.00 92.56 90 ASP A CA 1
ATOM 694 C C . ASP A 1 90 ? 6.169 2.564 -11.923 1.00 92.56 90 ASP A C 1
ATOM 696 O O . ASP A 1 90 ? 4.969 2.377 -12.131 1.00 92.56 90 ASP A O 1
ATOM 700 N N . PHE A 1 91 ? 6.617 2.901 -10.716 1.00 92.31 91 PHE A N 1
ATOM 701 C CA . PHE A 1 91 ? 5.709 3.025 -9.580 1.00 92.31 91 PHE A CA 1
ATOM 702 C C . PHE A 1 91 ? 4.703 4.170 -9.756 1.00 92.31 91 PHE A C 1
ATOM 704 O O . PHE A 1 91 ? 3.537 4.004 -9.402 1.00 92.31 91 PHE A O 1
ATOM 711 N N . GLU A 1 92 ? 5.127 5.315 -10.296 1.00 93.88 92 GLU A N 1
ATOM 712 C CA . GLU A 1 92 ? 4.268 6.498 -10.418 1.00 93.88 92 GLU A CA 1
ATOM 713 C C . GLU A 1 92 ? 3.157 6.278 -11.444 1.00 93.88 92 GLU A C 1
ATOM 715 O O . GLU A 1 92 ? 2.035 6.742 -11.246 1.00 93.88 92 GLU A O 1
ATOM 720 N N . ASP A 1 93 ? 3.451 5.534 -12.510 1.00 90.88 93 ASP A N 1
ATOM 721 C CA . ASP A 1 93 ? 2.475 5.222 -13.553 1.00 90.88 93 ASP A CA 1
ATOM 722 C C . ASP A 1 93 ? 1.398 4.239 -13.064 1.00 90.88 93 ASP A C 1
ATOM 724 O O . ASP A 1 93 ? 0.229 4.339 -13.445 1.00 90.88 93 ASP A O 1
ATOM 728 N N . TYR A 1 94 ? 1.773 3.284 -12.205 1.00 85.38 94 TYR A N 1
ATOM 729 C CA . TYR A 1 94 ? 0.879 2.208 -11.764 1.00 85.38 94 TYR A CA 1
ATOM 730 C C . TYR A 1 94 ? 0.141 2.504 -10.458 1.00 85.38 94 TYR A C 1
ATOM 732 O O . TYR A 1 94 ? -0.990 2.034 -10.295 1.00 85.38 94 TYR A O 1
ATOM 740 N N . TRP A 1 95 ? 0.730 3.282 -9.544 1.00 89.12 95 TRP A N 1
ATOM 741 C CA . TRP A 1 95 ? 0.123 3.607 -8.249 1.00 89.12 95 TRP A CA 1
ATOM 742 C C . TRP A 1 95 ? -1.328 4.118 -8.357 1.00 89.12 95 TRP A C 1
ATOM 744 O O . TRP A 1 95 ? -2.180 3.581 -7.647 1.00 89.12 95 TRP A O 1
ATOM 754 N N . PRO A 1 96 ? -1.689 5.027 -9.288 1.00 87.50 96 PRO A N 1
ATOM 755 C CA . PRO A 1 96 ? -3.067 5.513 -9.418 1.00 87.50 96 PRO A CA 1
ATOM 756 C C . PRO A 1 96 ? -4.108 4.428 -9.732 1.00 87.50 96 PRO A C 1
ATOM 758 O O . PRO A 1 96 ? -5.293 4.633 -9.497 1.00 87.50 96 PRO A O 1
ATOM 761 N N . SER A 1 97 ? -3.695 3.277 -10.274 1.00 82.25 97 SER A N 1
ATOM 762 C CA . SER A 1 97 ? -4.609 2.168 -10.596 1.00 82.25 97 SER A CA 1
ATOM 763 C C . SER A 1 97 ? -4.960 1.301 -9.386 1.00 82.25 97 SER A C 1
ATOM 765 O O . SER A 1 97 ? -5.906 0.515 -9.448 1.00 82.25 97 SER A O 1
ATOM 767 N N . VAL A 1 98 ? -4.170 1.399 -8.317 1.00 81.19 98 VAL A N 1
ATOM 768 C CA . VAL A 1 98 ? -4.300 0.603 -7.087 1.00 81.19 98 VAL A CA 1
ATOM 769 C C . VAL A 1 98 ? -4.463 1.478 -5.850 1.00 81.19 98 VAL A C 1
ATOM 771 O O . VAL A 1 98 ? -4.545 0.959 -4.743 1.00 81.19 98 VAL A O 1
ATOM 774 N N . ASP A 1 99 ? -4.476 2.796 -6.010 1.00 83.94 99 ASP A N 1
ATOM 775 C CA . ASP A 1 99 ? -4.820 3.707 -4.936 1.00 83.94 99 ASP A CA 1
ATOM 776 C C . ASP A 1 99 ? -6.323 3.591 -4.646 1.00 83.94 99 ASP A C 1
ATOM 778 O O . ASP A 1 99 ? -7.163 3.625 -5.545 1.00 83.94 99 ASP A O 1
ATOM 782 N N . HIS A 1 100 ? -6.648 3.410 -3.369 1.00 78.69 100 HIS A N 1
ATOM 783 C CA . HIS A 1 100 ? -8.018 3.268 -2.874 1.00 78.69 100 HIS A CA 1
ATOM 784 C C . HIS A 1 100 ? -8.413 4.452 -1.988 1.00 78.69 100 HIS A C 1
ATOM 786 O O . HIS A 1 100 ? -9.400 4.376 -1.250 1.00 78.69 100 HIS A O 1
ATOM 792 N N . THR A 1 101 ? -7.637 5.540 -2.015 1.00 74.44 101 THR A N 1
ATOM 793 C CA . THR A 1 101 ? -8.118 6.824 -1.523 1.00 74.44 101 THR A CA 1
ATOM 794 C C . THR A 1 101 ? -9.245 7.266 -2.454 1.00 74.44 101 THR A C 1
ATOM 796 O O . THR A 1 101 ? -9.033 7.766 -3.552 1.00 74.44 101 THR A O 1
ATOM 799 N N . GLU A 1 102 ? -10.486 6.982 -2.059 1.00 59.72 102 GLU A N 1
ATOM 800 C CA . GLU A 1 102 ? -11.651 7.573 -2.714 1.00 59.72 102 GLU A CA 1
ATOM 801 C C . GLU A 1 102 ? -11.405 9.090 -2.804 1.00 59.72 102 GLU A C 1
ATOM 803 O O . GLU A 1 102 ? -11.040 9.714 -1.800 1.00 59.72 102 GLU A O 1
ATOM 808 N N . GLU A 1 103 ? -11.643 9.710 -3.967 1.00 49.84 103 GLU A N 1
ATOM 809 C CA . GLU A 1 103 ? -12.034 11.116 -3.939 1.00 49.84 103 GLU A CA 1
ATOM 810 C C . GLU A 1 103 ? -13.218 11.175 -2.977 1.00 49.84 103 GLU A C 1
ATOM 812 O O . GLU A 1 103 ? -14.289 10.634 -3.257 1.00 49.84 103 GLU A O 1
ATOM 817 N N . VAL A 1 104 ? -13.013 11.782 -1.810 1.00 41.31 104 VAL A N 1
ATOM 818 C CA . VAL A 1 104 ? -14.089 12.113 -0.886 1.00 41.31 104 VAL A CA 1
ATOM 819 C C . VAL A 1 104 ? -14.961 13.135 -1.609 1.00 41.31 104 VAL A C 1
ATOM 821 O O . VAL A 1 104 ? -14.833 14.340 -1.417 1.00 41.31 104 VAL A O 1
ATOM 824 N N . THR A 1 105 ? -15.842 12.678 -2.498 1.00 36.09 105 THR A N 1
ATOM 825 C CA . THR A 1 105 ? -16.978 13.483 -2.907 1.00 36.09 105 THR A CA 1
ATOM 826 C C . THR A 1 105 ? -17.850 13.546 -1.670 1.00 36.09 105 THR A C 1
ATOM 828 O O . THR A 1 105 ? -18.498 12.557 -1.315 1.00 36.09 105 THR A O 1
ATOM 831 N N . ASP A 1 106 ? -17.799 14.685 -0.981 1.00 39.09 106 ASP A N 1
ATOM 832 C CA . ASP A 1 106 ? -18.782 15.094 0.011 1.00 39.09 106 ASP A CA 1
ATOM 833 C C . ASP A 1 106 ? -20.177 14.806 -0.559 1.00 39.09 106 ASP A C 1
ATOM 835 O O . ASP A 1 106 ? -20.727 15.580 -1.341 1.00 39.09 106 ASP A O 1
ATOM 839 N N . LYS A 1 107 ? -20.781 13.681 -0.173 1.00 37.66 107 LYS A N 1
ATOM 840 C CA . LYS A 1 107 ? -22.229 13.512 -0.281 1.00 37.66 107 LYS A CA 1
ATOM 841 C C . LYS A 1 107 ? -22.849 14.154 0.951 1.00 37.66 107 LYS A C 1
ATOM 843 O O . LYS A 1 107 ? -23.387 13.475 1.819 1.00 37.66 107 LYS A O 1
ATOM 848 N N . ASN A 1 108 ? -22.710 15.476 1.013 1.00 37.44 108 ASN A N 1
ATOM 849 C CA . ASN A 1 108 ? -23.636 16.338 1.724 1.00 37.44 108 ASN A CA 1
ATOM 850 C C . ASN A 1 108 ? -24.786 16.646 0.762 1.00 37.44 108 ASN A C 1
ATOM 852 O O . ASN A 1 108 ? -24.661 17.556 -0.051 1.00 37.44 108 ASN A O 1
ATOM 856 N N . GLU A 1 109 ? -25.869 15.874 0.853 1.00 33.50 109 GLU A N 1
ATOM 857 C CA . GLU A 1 109 ? -27.249 16.311 0.574 1.00 33.50 109 GLU A CA 1
ATOM 858 C C . GLU A 1 109 ? -28.258 15.327 1.181 1.00 33.50 109 GLU A C 1
ATOM 860 O O . GLU A 1 109 ? -28.136 14.104 0.932 1.00 33.50 109 GLU A O 1
#